Protein AF-A0A4C1SUF2-F1 (afdb_monomer)

Solvent-accessible surface area (backbone atoms only — not comparable to full-atom values): 7603 Å² total; per-residue (Å²): 141,53,71,70,57,54,54,50,54,53,54,50,49,55,51,50,52,50,48,54,52,49,52,53,50,50,52,52,50,52,51,51,53,50,52,54,49,50,52,52,51,52,52,52,52,51,39,55,49,41,46,48,52,49,50,53,52,33,55,75,54,52,32,68,34,96,46,71,71,46,23,54,54,34,51,55,42,53,53,50,46,59,69,70,46,52,59,68,54,39,50,51,48,51,52,46,35,73,78,42,70,42,54,65,51,50,56,52,48,48,53,52,46,52,50,49,54,50,52,55,50,51,51,50,50,53,55,48,51,54,55,50,54,59,51,53,60,66,74,76,110

Nearest PDB structures (foldseek):
  4gmq-assembly1_A  TM=6.457E-01  e=1.976E-01  Thermochaetoides thermophila DSM 1495

Sequence (141 aa):
MDAVQAQRAEQEKTLREAQIAKERAEKAEQKRIEQIRIEKEQLKKALRKERKILRDKAKECKYFGNNDKEVLKNMEGVEKLCEIFTLLELQDLNKRMLEKGGRDIFLAALKTADIKIKSELDELNKVQNKRTDMKTEKQTK

Mean predicted aligned error: 10.42 Å

Secondary structure (DSSP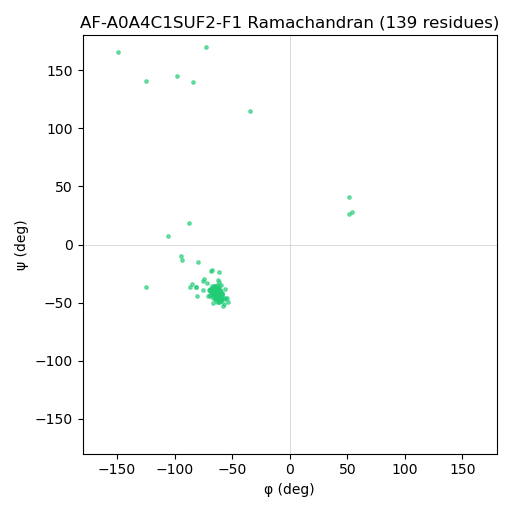, 8-state):
--HHHHHHHHHHHHHHHHHHHHHHHHHHHHHHHHHHHHHHHHHHHHHHHHHHHHHHHHHHTGGG-SSHHHHHHHHHHHHHHHHH--HHHHHHHHHHHHHS-HHHHHHHHHHHHHHHHHHHHHHHHHHHHHHHHHHHHHH--

Foldseek 3Di:
DPPVVVVVVVVVVVVVVVVVVVVVVVVVVVVVVVVVVVVVVVQVVLLVVLLVLLVVLCVVCCLVDPDPVSSVVSNVLSVLLSVQDGSVRSVVLSVCLVVDVNNVSSVVSSVVSVVSVVVVVVVVVVVVVVVVVVVVVVVVD

Radius of gyration: 28.88 Å; Cα contacts (8 Å, |Δi|>4): 56; chains: 1; bounding box: 65×59×81 Å

Organism: Eumeta variegata (NCBI:txid151549)

Structure (mmCIF, N/CA/C/O backbone):
data_AF-A0A4C1SUF2-F1
#
_entry.id   AF-A0A4C1SUF2-F1
#
loop_
_atom_site.group_PDB
_atom_site.id
_atom_site.type_symbol
_atom_site.label_atom_id
_atom_site.label_alt_id
_atom_site.label_comp_id
_atom_site.label_asym_id
_atom_site.label_entity_id
_atom_site.label_seq_id
_atom_site.pdbx_PDB_ins_code
_atom_site.Cartn_x
_atom_site.Cartn_y
_atom_site.Cartn_z
_atom_site.occupancy
_atom_site.B_iso_or_equiv
_atom_site.auth_seq_id
_atom_site.auth_comp_id
_atom_site.auth_asym_id
_atom_site.auth_atom_id
_atom_site.pdbx_PDB_model_num
ATOM 1 N N . MET A 1 1 ? 46.005 -3.508 -56.433 1.00 52.69 1 MET A N 1
ATOM 2 C CA . MET A 1 1 ? 46.134 -3.299 -54.972 1.00 52.69 1 MET A CA 1
ATOM 3 C C . MET A 1 1 ? 44.735 -3.064 -54.378 1.00 52.69 1 MET A C 1
ATOM 5 O O . MET A 1 1 ? 44.544 -2.096 -53.666 1.00 52.69 1 MET A O 1
ATOM 9 N N . ASP A 1 2 ? 43.750 -3.931 -54.660 1.00 59.94 2 ASP A N 1
ATOM 10 C CA . ASP A 1 2 ? 42.323 -3.591 -54.429 1.00 59.94 2 ASP A CA 1
ATOM 11 C C . ASP A 1 2 ? 41.557 -4.579 -53.540 1.00 59.94 2 ASP A C 1
ATOM 13 O O . ASP A 1 2 ? 40.756 -4.174 -52.701 1.00 59.94 2 ASP A O 1
ATOM 17 N N . ALA A 1 3 ? 41.841 -5.881 -53.639 1.00 60.66 3 ALA A N 1
ATOM 18 C CA . ALA A 1 3 ? 41.076 -6.901 -52.913 1.00 60.66 3 ALA A CA 1
ATOM 19 C C . ALA A 1 3 ? 41.180 -6.773 -51.377 1.00 60.66 3 ALA A C 1
ATOM 21 O O . ALA A 1 3 ? 40.206 -6.995 -50.665 1.00 60.66 3 ALA A O 1
ATOM 22 N N . VAL A 1 4 ? 42.341 -6.354 -50.860 1.00 65.56 4 VAL A N 1
ATOM 23 C CA . VAL A 1 4 ? 42.584 -6.202 -49.412 1.00 65.56 4 VAL A CA 1
ATOM 24 C C . VAL A 1 4 ? 41.905 -4.950 -48.841 1.00 65.56 4 VAL A C 1
ATOM 26 O O . VAL A 1 4 ? 41.485 -4.953 -47.686 1.00 65.56 4 VAL A O 1
ATOM 29 N N . GLN A 1 5 ? 41.767 -3.879 -49.631 1.00 66.38 5 GLN A N 1
ATOM 30 C CA . GLN A 1 5 ? 41.068 -2.664 -49.196 1.00 66.38 5 GLN A CA 1
ATOM 31 C C . GLN A 1 5 ? 39.549 -2.864 -49.192 1.00 66.38 5 GLN A C 1
ATOM 33 O O . GLN A 1 5 ? 38.894 -2.454 -48.234 1.00 66.38 5 GLN A O 1
ATOM 38 N N . ALA A 1 6 ? 39.005 -3.568 -50.189 1.00 66.94 6 ALA A N 1
ATOM 39 C CA . ALA A 1 6 ? 37.585 -3.913 -50.238 1.00 66.94 6 ALA A CA 1
ATOM 40 C C . ALA A 1 6 ? 37.161 -4.796 -49.048 1.00 66.94 6 ALA A C 1
ATOM 42 O O . ALA A 1 6 ? 36.167 -4.507 -48.385 1.00 66.94 6 ALA A O 1
ATOM 43 N N . GLN A 1 7 ? 37.965 -5.808 -48.705 1.00 67.31 7 GLN A N 1
ATOM 44 C CA . GLN A 1 7 ? 37.676 -6.712 -47.587 1.00 67.31 7 GLN A CA 1
ATOM 45 C C . GLN A 1 7 ? 37.748 -6.010 -46.219 1.00 67.31 7 GLN A C 1
ATOM 47 O O . GLN A 1 7 ? 36.946 -6.291 -45.329 1.00 67.31 7 GLN A O 1
ATOM 52 N N . ARG A 1 8 ? 38.672 -5.050 -46.051 1.00 68.81 8 ARG A N 1
ATOM 53 C CA . ARG A 1 8 ? 38.752 -4.214 -44.840 1.00 68.81 8 ARG A CA 1
ATOM 54 C C . ARG A 1 8 ? 37.558 -3.266 -44.713 1.00 68.81 8 ARG A C 1
ATOM 56 O O . ARG A 1 8 ? 37.027 -3.123 -43.617 1.00 68.81 8 ARG A O 1
ATOM 63 N N . ALA A 1 9 ? 37.107 -2.666 -45.815 1.00 70.88 9 ALA A N 1
ATOM 64 C CA . ALA A 1 9 ? 35.951 -1.770 -45.818 1.00 70.88 9 ALA A CA 1
ATOM 65 C C . ALA A 1 9 ? 34.637 -2.501 -45.485 1.00 70.88 9 ALA A C 1
ATOM 67 O O . ALA A 1 9 ? 33.774 -1.951 -44.801 1.00 70.88 9 ALA A O 1
ATOM 68 N N . GLU A 1 10 ? 34.488 -3.747 -45.936 1.00 67.19 10 GLU A N 1
ATOM 69 C CA . GLU A 1 10 ? 33.321 -4.574 -45.626 1.00 67.19 10 GLU A CA 1
ATOM 70 C C . GLU A 1 10 ? 33.313 -5.017 -44.155 1.00 67.19 10 GLU A C 1
ATOM 72 O O . GLU A 1 10 ? 32.306 -4.854 -43.468 1.00 67.19 10 GLU A O 1
ATOM 77 N N . GLN A 1 11 ? 34.458 -5.459 -43.622 1.00 69.94 11 GLN A N 1
ATOM 78 C CA . GLN A 1 11 ? 34.598 -5.776 -42.195 1.00 69.94 11 GLN A CA 1
ATOM 79 C C . GLN A 1 11 ? 34.323 -4.559 -41.300 1.00 69.94 11 GLN A C 1
ATOM 81 O O . GLN A 1 11 ? 33.667 -4.683 -40.266 1.00 69.94 11 GLN A O 1
ATOM 86 N N . GLU A 1 12 ? 34.774 -3.371 -41.705 1.00 71.88 12 GLU A N 1
ATOM 87 C CA . GLU A 1 12 ? 34.540 -2.138 -40.957 1.00 71.88 12 GLU A CA 1
ATOM 88 C C . GLU A 1 12 ? 33.059 -1.725 -40.948 1.00 71.88 12 GLU A C 1
ATOM 90 O O . GLU A 1 12 ? 32.552 -1.282 -39.914 1.00 71.88 12 GLU A O 1
ATOM 95 N N . LYS A 1 13 ? 32.330 -1.922 -42.055 1.00 71.75 13 LYS A N 1
ATOM 96 C CA . LYS A 1 13 ? 30.875 -1.703 -42.094 1.00 71.75 13 LYS A CA 1
ATOM 97 C C . LYS A 1 13 ? 30.134 -2.658 -41.167 1.00 71.75 13 LYS A C 1
ATOM 99 O O . LYS A 1 13 ? 29.338 -2.197 -40.353 1.00 71.75 13 LYS A O 1
ATOM 104 N N . THR A 1 14 ? 30.457 -3.948 -41.210 1.00 70.88 14 THR A N 1
ATOM 105 C CA . THR A 1 14 ? 29.823 -4.956 -40.349 1.00 70.88 14 THR A CA 1
ATOM 106 C C . THR A 1 14 ? 30.082 -4.679 -38.866 1.00 70.88 14 THR A C 1
ATOM 108 O O . THR A 1 14 ? 29.178 -4.804 -38.040 1.00 70.88 14 THR A O 1
ATOM 111 N N . LEU A 1 15 ? 31.290 -4.228 -38.508 1.00 74.81 15 LEU A N 1
ATOM 112 C CA . LEU A 1 15 ? 31.621 -3.837 -37.134 1.00 74.81 15 LEU A CA 1
ATOM 113 C C . LEU A 1 15 ? 30.867 -2.578 -36.685 1.00 74.81 15 LEU A C 1
ATOM 115 O O . LEU A 1 15 ? 30.367 -2.542 -35.560 1.00 74.81 15 LEU A O 1
ATOM 119 N N . ARG A 1 16 ? 30.742 -1.563 -37.548 1.00 74.69 16 ARG A N 1
ATOM 120 C CA . ARG A 1 16 ? 29.973 -0.344 -37.243 1.00 74.69 16 ARG A CA 1
ATOM 121 C C . ARG A 1 16 ? 28.477 -0.633 -37.113 1.00 74.69 16 ARG A C 1
ATOM 123 O O . ARG A 1 16 ? 27.843 -0.134 -36.188 1.00 74.69 16 ARG A O 1
ATOM 130 N N . GLU A 1 17 ? 27.911 -1.470 -37.978 1.00 71.06 17 GLU A N 1
ATOM 131 C CA . GLU A 1 17 ? 26.505 -1.883 -37.893 1.00 71.06 17 GLU A CA 1
ATOM 132 C C . GLU A 1 17 ? 26.227 -2.705 -36.629 1.00 71.06 17 GLU A C 1
ATOM 134 O O . GLU A 1 17 ? 25.243 -2.442 -35.933 1.00 71.06 17 GLU A O 1
ATOM 139 N N . ALA A 1 18 ? 27.129 -3.621 -36.260 1.00 74.69 18 ALA A N 1
ATOM 140 C CA . ALA A 1 18 ? 27.040 -4.367 -35.006 1.00 74.69 18 ALA A CA 1
ATOM 141 C C . ALA A 1 18 ? 27.140 -3.452 -33.771 1.00 74.69 18 ALA A C 1
ATOM 143 O O . ALA A 1 18 ? 26.394 -3.637 -32.807 1.00 74.69 18 ALA A O 1
ATOM 144 N N . GLN A 1 19 ? 28.008 -2.433 -33.797 1.00 78.25 19 GLN A N 1
ATOM 145 C CA . GLN A 1 19 ? 28.110 -1.437 -32.723 1.00 78.25 19 GLN A CA 1
ATOM 146 C C . GLN A 1 19 ? 26.837 -0.593 -32.601 1.00 78.25 19 GLN A C 1
ATOM 148 O O . GLN A 1 19 ? 26.325 -0.426 -31.497 1.00 78.25 19 GLN A O 1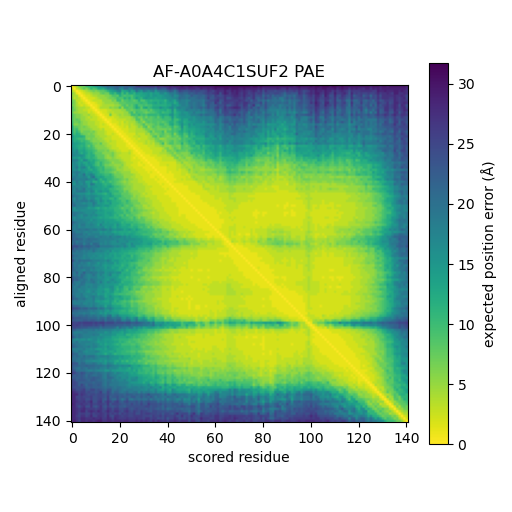
ATOM 153 N N . ILE A 1 20 ? 26.270 -0.132 -33.719 1.00 78.31 20 ILE A N 1
ATOM 154 C CA . ILE A 1 20 ? 25.020 0.643 -33.722 1.00 78.31 20 ILE A CA 1
ATOM 155 C C . ILE A 1 20 ? 23.843 -0.214 -33.234 1.00 78.31 20 ILE A C 1
ATOM 157 O O . ILE A 1 20 ? 22.999 0.270 -32.476 1.00 78.31 20 ILE A O 1
ATOM 161 N N . ALA A 1 21 ? 23.775 -1.487 -33.631 1.00 75.12 21 ALA A N 1
ATOM 162 C CA . ALA A 1 21 ? 22.752 -2.414 -33.151 1.00 75.12 21 ALA A CA 1
ATOM 163 C C . ALA A 1 21 ? 22.876 -2.660 -31.638 1.00 75.12 21 ALA A C 1
ATOM 165 O O . ALA A 1 21 ? 21.871 -2.605 -30.923 1.00 75.12 21 ALA A O 1
ATOM 166 N N . LYS A 1 22 ? 24.104 -2.846 -31.136 1.00 75.94 22 LYS A N 1
ATOM 167 C CA . LYS A 1 22 ? 24.385 -3.006 -29.705 1.00 75.94 22 LYS A CA 1
ATOM 168 C C . LYS A 1 22 ? 24.025 -1.749 -28.908 1.00 75.94 22 LYS A C 1
ATOM 170 O O . LYS A 1 22 ? 23.326 -1.851 -27.906 1.00 75.94 22 LYS A O 1
ATOM 175 N N . GLU A 1 23 ? 24.398 -0.565 -29.389 1.00 76.56 23 GLU A N 1
ATOM 176 C CA . GLU A 1 23 ? 24.089 0.710 -28.730 1.00 76.56 23 GLU A CA 1
ATOM 177 C C . GLU A 1 23 ? 22.574 0.984 -28.686 1.00 76.56 23 GLU A C 1
ATOM 179 O O . GLU A 1 23 ? 22.047 1.487 -27.691 1.00 76.56 23 GLU A O 1
ATOM 184 N N . ARG A 1 24 ? 21.834 0.616 -29.742 1.00 77.50 24 ARG A N 1
ATOM 185 C CA . ARG A 1 24 ? 20.363 0.705 -29.751 1.00 77.50 24 ARG A CA 1
ATOM 186 C C . ARG A 1 24 ? 19.725 -0.255 -28.747 1.00 77.50 24 ARG A C 1
ATOM 188 O O . ARG A 1 24 ? 18.783 0.147 -28.063 1.00 77.50 24 ARG A O 1
ATOM 195 N N . ALA A 1 25 ? 20.235 -1.482 -28.639 1.00 77.00 25 ALA A N 1
ATOM 196 C CA . ALA A 1 25 ? 19.752 -2.460 -27.667 1.00 77.00 25 ALA A CA 1
ATOM 197 C C . ALA A 1 25 ? 20.033 -2.011 -26.221 1.00 77.00 25 ALA A C 1
ATOM 199 O O . ALA A 1 25 ? 19.131 -2.032 -25.385 1.00 77.00 25 ALA A O 1
ATOM 200 N N . GLU A 1 26 ? 21.238 -1.509 -25.940 1.00 78.06 26 GLU A N 1
ATOM 201 C CA . GLU A 1 26 ? 21.619 -1.000 -24.617 1.00 78.06 26 GLU A CA 1
ATOM 202 C C . GLU A 1 26 ? 20.789 0.225 -24.208 1.00 78.06 26 GLU A C 1
ATOM 204 O O . GLU A 1 26 ? 20.293 0.285 -23.083 1.00 78.06 26 GLU A O 1
ATOM 209 N N . LYS A 1 27 ? 20.546 1.174 -25.123 1.00 81.94 27 LYS A N 1
ATOM 210 C CA . LYS A 1 27 ? 19.679 2.334 -24.844 1.00 81.94 27 LYS A CA 1
ATOM 211 C C . LYS A 1 27 ? 18.227 1.934 -24.582 1.00 81.94 27 LYS A C 1
ATOM 213 O O . LYS A 1 27 ? 17.5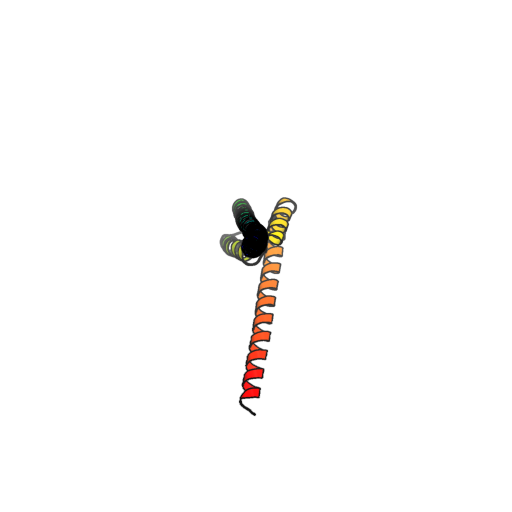60 2.571 -23.766 1.00 81.94 27 LYS A O 1
ATOM 218 N N . ALA A 1 28 ? 17.716 0.916 -25.274 1.00 80.19 28 ALA A N 1
ATOM 219 C CA . ALA A 1 28 ? 16.365 0.414 -25.038 1.00 80.19 28 ALA A CA 1
ATOM 220 C C . ALA A 1 28 ? 16.244 -0.241 -23.654 1.00 80.19 28 ALA A C 1
ATOM 222 O O . ALA A 1 28 ? 15.276 0.021 -22.938 1.00 80.19 28 ALA A O 1
ATOM 223 N N . GLU A 1 29 ? 17.245 -1.023 -23.249 1.00 77.75 29 GLU A N 1
ATOM 224 C CA . GLU A 1 29 ? 17.263 -1.674 -21.939 1.00 77.75 29 GLU A CA 1
ATOM 225 C C . GLU A 1 29 ? 17.436 -0.664 -20.797 1.00 77.75 29 GLU A C 1
ATOM 227 O O . GLU A 1 29 ? 16.684 -0.692 -19.824 1.00 77.75 29 GLU A O 1
ATOM 232 N N . GLN A 1 30 ? 18.333 0.314 -20.948 1.00 83.31 30 GLN A N 1
ATOM 233 C CA . GLN A 1 30 ? 18.497 1.393 -19.967 1.00 83.31 30 GLN A CA 1
ATOM 234 C C . GLN A 1 30 ? 17.201 2.183 -19.757 1.00 83.31 30 GLN A C 1
ATOM 236 O O . GLN A 1 30 ? 16.827 2.460 -18.618 1.00 83.31 30 GLN A O 1
ATOM 241 N N . LYS A 1 31 ? 16.471 2.497 -20.837 1.00 86.31 31 LYS A N 1
ATOM 242 C CA . LYS A 1 31 ? 15.162 3.160 -20.732 1.00 86.31 31 LYS A CA 1
ATOM 243 C C . LYS A 1 31 ? 14.137 2.305 -19.990 1.00 86.31 31 LYS A C 1
ATOM 245 O O . LYS A 1 31 ? 13.377 2.847 -19.195 1.00 86.31 31 LYS A O 1
ATOM 250 N N . ARG A 1 32 ? 14.116 0.988 -20.216 1.00 85.31 32 ARG A N 1
ATOM 251 C CA . ARG A 1 32 ? 13.217 0.072 -19.494 1.00 85.31 32 ARG A CA 1
ATOM 252 C C . ARG A 1 32 ? 13.536 0.028 -18.004 1.00 85.31 32 ARG A C 1
ATOM 254 O O . ARG A 1 32 ? 12.626 0.156 -17.190 1.00 85.31 32 ARG A O 1
ATOM 261 N N . ILE A 1 33 ? 14.811 -0.102 -17.646 1.00 86.25 33 ILE A N 1
ATOM 262 C CA . ILE A 1 33 ? 15.251 -0.138 -16.246 1.00 86.25 33 ILE A CA 1
ATOM 263 C C . ILE A 1 33 ? 14.901 1.173 -15.535 1.00 86.25 33 ILE A C 1
ATOM 265 O O . ILE A 1 33 ? 14.359 1.142 -14.429 1.00 86.25 33 ILE A O 1
ATOM 269 N N . GLU A 1 34 ? 15.164 2.316 -16.170 1.00 88.19 34 GLU A N 1
ATOM 270 C CA . GLU A 1 34 ? 14.855 3.621 -15.583 1.00 88.19 34 GLU A CA 1
ATOM 271 C C . GLU A 1 34 ? 13.345 3.825 -15.422 1.00 88.19 34 GLU A C 1
ATOM 273 O O . GLU A 1 34 ? 12.893 4.255 -14.363 1.00 88.19 34 GLU A O 1
ATOM 278 N N . GLN A 1 35 ? 12.542 3.421 -16.409 1.00 87.44 35 GLN A N 1
ATOM 279 C CA . GLN A 1 35 ? 11.085 3.491 -16.313 1.00 87.44 35 GLN A CA 1
ATOM 280 C C . GLN A 1 35 ? 10.551 2.648 -15.142 1.00 87.44 35 GLN A C 1
ATOM 282 O O . GLN A 1 35 ? 9.776 3.139 -14.322 1.00 87.44 35 GLN A O 1
ATOM 287 N N . ILE A 1 36 ? 11.047 1.415 -14.987 1.00 88.88 36 ILE A N 1
ATOM 288 C CA . ILE A 1 36 ? 10.697 0.540 -13.856 1.00 88.88 36 ILE A CA 1
ATOM 289 C C . ILE A 1 36 ? 11.111 1.175 -12.521 1.00 88.88 36 ILE A C 1
ATOM 291 O O . ILE A 1 36 ? 10.396 1.065 -11.520 1.00 88.88 36 ILE A O 1
ATOM 295 N N . ARG A 1 37 ? 12.274 1.833 -12.470 1.00 90.50 37 ARG A N 1
ATOM 296 C CA . ARG A 1 37 ? 12.749 2.517 -11.263 1.00 90.50 37 ARG A CA 1
ATOM 297 C C . ARG A 1 37 ? 11.833 3.680 -10.889 1.00 90.50 37 ARG A C 1
ATOM 299 O O . ARG A 1 37 ? 11.448 3.784 -9.724 1.00 90.50 37 ARG A O 1
ATOM 306 N N . ILE A 1 38 ? 11.463 4.510 -11.861 1.00 91.50 38 ILE A N 1
ATOM 307 C CA . ILE A 1 38 ? 10.553 5.643 -11.667 1.00 91.50 38 ILE A CA 1
ATOM 308 C C . ILE A 1 38 ? 9.196 5.150 -11.158 1.00 91.50 38 ILE A C 1
ATOM 310 O O . ILE A 1 38 ? 8.703 5.665 -10.156 1.00 91.50 38 ILE A O 1
ATOM 314 N N . GLU A 1 39 ? 8.625 4.117 -11.777 1.00 88.62 39 GLU A N 1
ATOM 315 C CA . GLU A 1 39 ? 7.336 3.546 -11.368 1.00 88.62 39 GLU A CA 1
ATOM 316 C C . GLU A 1 39 ? 7.375 2.998 -9.937 1.00 88.62 39 GLU A C 1
ATOM 318 O O . GLU A 1 39 ? 6.477 3.267 -9.134 1.00 88.62 39 GLU A O 1
ATOM 323 N N . LYS A 1 40 ? 8.454 2.299 -9.562 1.00 90.00 40 LYS A N 1
ATOM 324 C CA . LYS A 1 40 ? 8.644 1.812 -8.186 1.00 90.00 40 LYS A CA 1
ATOM 325 C C . LYS A 1 40 ? 8.743 2.952 -7.176 1.00 90.00 40 LYS A C 1
ATOM 327 O O . LYS A 1 40 ? 8.159 2.859 -6.095 1.00 90.00 40 LYS A O 1
ATOM 332 N N . GLU A 1 41 ? 9.466 4.021 -7.494 1.00 92.25 41 GLU A N 1
ATOM 333 C CA . GLU A 1 41 ? 9.590 5.177 -6.600 1.00 92.25 41 GLU A CA 1
ATOM 334 C C . GLU A 1 41 ? 8.275 5.957 -6.484 1.00 92.25 41 GLU A C 1
ATOM 336 O O . GLU A 1 41 ? 7.887 6.353 -5.380 1.00 92.25 41 GLU A O 1
ATOM 341 N N . GLN A 1 42 ? 7.532 6.107 -7.582 1.00 91.94 42 GLN A N 1
ATOM 342 C CA . GLN A 1 42 ? 6.192 6.692 -7.564 1.00 91.94 42 GLN A CA 1
ATOM 343 C C . GLN A 1 42 ? 5.235 5.869 -6.698 1.00 91.94 42 GLN A C 1
ATOM 345 O O . GLN A 1 42 ? 4.541 6.438 -5.853 1.00 91.94 42 GLN A O 1
ATOM 350 N N . LEU A 1 43 ? 5.255 4.540 -6.826 1.00 90.06 43 LEU A N 1
ATOM 351 C CA . LEU A 1 43 ? 4.424 3.646 -6.023 1.00 90.06 43 LEU A CA 1
ATOM 352 C C . LEU A 1 43 ? 4.777 3.721 -4.531 1.00 90.06 43 LEU A C 1
ATOM 354 O O . LEU A 1 43 ? 3.884 3.850 -3.693 1.00 90.06 43 LEU A O 1
ATOM 358 N N . LYS A 1 44 ? 6.068 3.735 -4.174 1.00 92.19 44 LYS A N 1
ATOM 359 C CA . LYS A 1 44 ? 6.507 3.936 -2.780 1.00 92.19 44 LYS A CA 1
ATOM 360 C C . LYS A 1 44 ? 6.057 5.286 -2.230 1.00 92.19 44 LYS A C 1
ATOM 362 O O . LYS A 1 44 ? 5.608 5.365 -1.086 1.00 92.19 44 LYS A O 1
ATOM 367 N N . LYS A 1 45 ? 6.189 6.354 -3.020 1.00 94.31 45 LYS A N 1
ATOM 368 C CA . LYS A 1 45 ? 5.781 7.705 -2.618 1.00 94.31 45 LYS A CA 1
ATOM 369 C C . LYS A 1 45 ? 4.271 7.782 -2.406 1.00 94.31 45 LYS A C 1
ATOM 371 O O . LYS A 1 45 ? 3.838 8.337 -1.397 1.00 94.31 45 LYS A O 1
ATOM 376 N N . ALA A 1 46 ? 3.491 7.189 -3.306 1.00 92.81 46 ALA A N 1
ATOM 377 C CA . ALA A 1 46 ? 2.045 7.090 -3.176 1.00 92.81 46 ALA A CA 1
ATOM 378 C C . ALA A 1 46 ? 1.665 6.307 -1.912 1.00 92.81 46 ALA A C 1
ATOM 380 O O . ALA A 1 46 ? 0.908 6.812 -1.092 1.00 92.81 46 ALA A O 1
ATOM 381 N N . LEU A 1 47 ? 2.288 5.151 -1.665 1.00 93.56 47 LEU A N 1
ATOM 382 C CA . LEU A 1 47 ? 2.000 4.339 -0.480 1.00 93.56 47 LEU A CA 1
ATOM 383 C C . LEU A 1 47 ? 2.313 5.086 0.825 1.00 93.56 47 LEU A C 1
ATOM 385 O O . LEU A 1 47 ? 1.515 5.079 1.759 1.00 93.56 47 LEU A O 1
ATOM 389 N N . ARG A 1 48 ? 3.452 5.790 0.887 1.00 94.50 48 ARG A N 1
ATOM 390 C CA . ARG A 1 48 ? 3.799 6.639 2.040 1.00 94.50 48 ARG A CA 1
ATOM 391 C C . ARG A 1 48 ? 2.769 7.745 2.262 1.00 94.50 48 ARG A C 1
ATOM 393 O O . ARG A 1 48 ? 2.426 8.020 3.410 1.00 94.50 48 ARG A O 1
ATOM 400 N N . LYS A 1 49 ? 2.284 8.365 1.182 1.00 96.12 49 LYS A N 1
ATOM 401 C CA . LYS A 1 49 ? 1.256 9.408 1.240 1.00 96.12 49 LYS A CA 1
ATOM 402 C C . LYS A 1 49 ? -0.057 8.852 1.790 1.00 96.12 49 LYS A C 1
ATOM 404 O O . LYS A 1 49 ? -0.583 9.426 2.735 1.00 96.12 49 LYS A O 1
ATOM 409 N N . GLU A 1 50 ? -0.540 7.727 1.272 1.00 95.56 50 GLU A N 1
ATOM 410 C CA . GLU A 1 50 ? -1.810 7.135 1.714 1.00 95.56 50 GLU A CA 1
ATOM 411 C C . GLU A 1 50 ? -1.764 6.646 3.165 1.00 95.56 50 GLU A C 1
ATOM 413 O O . GLU A 1 50 ? -2.700 6.892 3.924 1.00 95.56 50 GLU A O 1
ATOM 418 N N . ARG A 1 51 ? -0.646 6.046 3.598 1.00 96.12 51 ARG A N 1
ATOM 419 C CA . ARG A 1 51 ? -0.433 5.685 5.012 1.00 96.12 51 ARG A CA 1
ATOM 420 C C . ARG A 1 51 ? -0.447 6.909 5.924 1.00 96.12 51 ARG A C 1
ATOM 422 O O . ARG A 1 51 ? -0.980 6.859 7.028 1.00 96.12 51 ARG A O 1
ATOM 429 N N . LYS A 1 52 ? 0.151 8.019 5.474 1.00 96.19 52 LYS A N 1
ATOM 430 C CA . LYS A 1 52 ? 0.111 9.283 6.215 1.00 96.19 52 LYS A CA 1
ATOM 431 C C . LYS A 1 52 ? -1.322 9.809 6.320 1.00 96.19 52 LYS A C 1
ATOM 433 O O . LYS A 1 52 ? -1.738 10.142 7.419 1.00 96.19 52 LYS A O 1
ATOM 438 N N . ILE A 1 53 ? -2.073 9.822 5.216 1.00 95.12 53 ILE A N 1
ATOM 439 C CA . ILE A 1 53 ? -3.478 10.260 5.198 1.00 95.12 53 ILE A CA 1
ATOM 440 C C . ILE A 1 53 ? -4.312 9.445 6.192 1.00 95.12 53 ILE A C 1
ATOM 442 O O . ILE A 1 53 ? -5.036 10.034 6.992 1.00 95.12 53 ILE A O 1
ATOM 446 N N . LEU A 1 54 ? -4.165 8.116 6.196 1.00 95.00 54 LEU A N 1
ATOM 447 C CA . LEU A 1 54 ? -4.887 7.248 7.126 1.00 95.00 54 LEU A CA 1
ATOM 448 C C . LEU A 1 54 ? -4.556 7.582 8.589 1.00 95.00 54 LEU A C 1
ATOM 450 O O . LEU A 1 54 ? -5.462 7.731 9.409 1.00 95.00 54 LEU A O 1
ATOM 454 N N . ARG A 1 55 ? -3.265 7.736 8.914 1.00 95.44 55 ARG A N 1
ATOM 455 C CA . ARG A 1 55 ? -2.808 8.107 10.262 1.00 95.44 55 ARG A CA 1
ATOM 456 C C . ARG A 1 55 ? -3.319 9.470 10.705 1.00 95.44 55 ARG A C 1
ATOM 458 O O . ARG A 1 55 ? -3.844 9.585 11.810 1.00 95.44 55 ARG A O 1
ATOM 465 N N . ASP A 1 56 ? -3.163 10.482 9.857 1.00 95.12 56 ASP A N 1
ATOM 466 C CA . ASP A 1 56 ? -3.592 11.848 10.148 1.00 95.12 56 ASP A CA 1
ATOM 467 C C . ASP A 1 56 ? -5.107 11.862 10.398 1.00 95.12 56 ASP A C 1
ATOM 469 O O . ASP A 1 56 ? -5.559 12.351 11.435 1.00 95.12 56 ASP A O 1
ATOM 473 N N . LYS A 1 57 ? -5.885 11.196 9.534 1.00 92.06 57 LYS A N 1
ATOM 474 C CA . LYS A 1 57 ? -7.340 11.107 9.678 1.00 92.06 57 LYS A CA 1
ATOM 475 C C . LYS A 1 57 ? -7.767 10.366 10.942 1.00 92.06 57 LYS A C 1
ATOM 477 O O . LYS A 1 57 ? -8.666 10.819 11.650 1.00 92.06 57 LYS A O 1
ATOM 482 N N . ALA A 1 58 ? -7.136 9.232 11.243 1.00 92.62 58 ALA A N 1
ATOM 483 C CA . ALA A 1 58 ? -7.426 8.490 12.462 1.00 92.62 58 ALA A CA 1
ATOM 484 C C . ALA A 1 58 ? -7.124 9.343 13.701 1.00 92.62 58 ALA A C 1
ATOM 486 O O . ALA A 1 58 ? -7.963 9.429 14.594 1.00 92.62 58 ALA A O 1
ATOM 487 N N . LYS A 1 59 ? -5.988 10.049 13.727 1.00 93.62 59 LYS A N 1
ATOM 488 C CA . LYS A 1 59 ? -5.613 10.948 14.825 1.00 93.62 59 LYS A CA 1
ATOM 489 C C . LYS A 1 59 ? -6.609 12.098 15.004 1.00 93.62 59 LYS A C 1
ATOM 491 O O . LYS A 1 59 ? -7.026 12.354 16.133 1.00 93.62 59 LYS A O 1
ATOM 496 N N . GLU A 1 60 ? -7.026 12.754 13.920 1.00 92.50 60 GLU A N 1
ATOM 497 C CA . GLU A 1 60 ? -8.056 13.809 13.939 1.00 92.50 60 GLU A CA 1
ATOM 498 C C . GLU A 1 60 ? -9.375 13.317 14.547 1.00 92.50 60 GLU A C 1
ATOM 500 O O . GLU A 1 60 ? -10.027 14.029 15.310 1.00 92.50 60 GLU A O 1
ATOM 505 N N . CYS A 1 61 ? -9.747 12.069 14.264 1.00 91.00 61 CYS A N 1
ATOM 506 C CA . CYS A 1 61 ? -10.947 11.436 14.799 1.00 91.00 61 CYS A CA 1
ATOM 507 C C . CYS A 1 61 ? -10.732 10.752 16.162 1.00 91.00 61 CYS A C 1
ATOM 509 O O . CYS A 1 61 ? -11.538 9.901 16.541 1.00 91.00 61 CYS A O 1
ATOM 511 N N . LYS A 1 62 ? -9.658 11.086 16.897 1.00 91.81 62 LYS A N 1
ATOM 512 C CA . LYS A 1 62 ? -9.286 10.464 18.186 1.00 91.81 62 LYS A CA 1
ATOM 513 C C . LYS A 1 62 ? -9.242 8.932 18.108 1.00 91.81 62 LYS A C 1
ATOM 515 O O . LYS A 1 62 ? -9.741 8.230 18.982 1.00 91.81 62 LYS A O 1
ATOM 520 N N . TYR A 1 63 ? -8.708 8.422 17.004 1.00 92.19 63 TYR A N 1
ATOM 521 C CA . TYR A 1 63 ? -8.649 7.008 16.635 1.00 92.19 63 TYR A CA 1
ATOM 522 C C . TYR A 1 63 ? -9.999 6.293 16.717 1.00 92.19 63 TYR A C 1
ATOM 524 O O . TYR A 1 63 ? -10.045 5.088 16.924 1.00 92.19 63 TYR A O 1
ATOM 532 N N . PHE A 1 64 ? -11.112 7.014 16.568 1.00 89.94 64 PHE A N 1
ATOM 533 C CA . PHE A 1 64 ? -12.464 6.464 16.658 1.00 89.94 64 PHE A CA 1
ATOM 534 C C . PHE A 1 64 ? -12.735 5.690 17.961 1.00 89.94 64 PHE A C 1
ATOM 536 O O . PHE A 1 64 ? -13.542 4.764 17.960 1.00 89.94 64 PHE A O 1
ATOM 543 N N . GLY A 1 65 ? -12.048 6.029 19.055 1.00 90.12 65 GLY A N 1
ATOM 544 C CA . GLY A 1 65 ? -12.237 5.400 20.360 1.00 90.12 65 GLY A CA 1
ATOM 545 C C . GLY A 1 65 ? -13.150 6.217 21.271 1.00 90.12 65 GLY A C 1
ATOM 546 O O . GLY A 1 65 ? -13.125 7.445 21.248 1.00 90.12 65 GLY A O 1
ATOM 547 N N . ASN A 1 66 ? -13.945 5.532 22.094 1.00 89.69 66 ASN A N 1
ATOM 548 C CA . ASN A 1 66 ? -14.765 6.154 23.142 1.00 89.69 66 ASN A CA 1
ATOM 549 C C . ASN A 1 66 ? -14.058 6.189 24.509 1.00 89.69 66 ASN A C 1
ATOM 551 O O . ASN A 1 66 ? -14.523 6.861 25.424 1.00 89.69 66 ASN A O 1
ATOM 555 N N . ASN A 1 67 ? -12.960 5.444 24.664 1.00 92.38 67 ASN A N 1
ATOM 556 C CA . ASN A 1 67 ? -12.115 5.405 25.858 1.00 92.38 67 ASN A CA 1
ATOM 557 C C . ASN A 1 67 ? -10.658 5.107 25.473 1.00 92.38 67 ASN A C 1
ATOM 559 O O . ASN A 1 67 ? -10.392 4.641 24.364 1.00 92.38 67 ASN A O 1
ATOM 563 N N . ASP A 1 68 ? -9.724 5.320 26.400 1.00 92.12 68 ASP A N 1
ATOM 564 C CA . ASP A 1 68 ? -8.284 5.187 26.131 1.00 92.12 68 ASP A CA 1
ATOM 565 C C . ASP A 1 68 ? -7.880 3.783 25.663 1.00 92.12 68 ASP A C 1
ATOM 567 O O . ASP A 1 68 ? -7.023 3.629 24.796 1.00 92.12 68 ASP A O 1
ATOM 571 N N . LYS A 1 69 ? -8.544 2.741 26.174 1.00 94.25 69 LYS A N 1
ATOM 572 C CA . LYS A 1 69 ? -8.289 1.355 25.761 1.00 94.25 69 LYS A CA 1
ATOM 573 C C . LYS A 1 69 ? -8.669 1.123 24.297 1.00 94.25 69 LYS A C 1
ATOM 575 O O . LYS A 1 69 ? -7.946 0.448 23.568 1.00 94.25 69 LYS A O 1
ATOM 580 N N . GLU A 1 70 ? -9.804 1.663 23.866 1.00 92.81 70 GLU A N 1
ATOM 581 C CA . GLU A 1 70 ? -10.252 1.581 22.478 1.00 92.81 70 GLU A CA 1
ATOM 582 C C . GLU A 1 70 ? -9.373 2.433 21.559 1.00 92.81 70 GLU A C 1
ATOM 584 O O . GLU A 1 70 ? -9.012 1.978 20.478 1.00 92.81 70 GLU A O 1
ATOM 589 N N . VAL A 1 71 ? -8.963 3.621 22.012 1.00 93.56 71 VAL A N 1
ATOM 590 C CA . VAL A 1 71 ? -8.015 4.478 21.288 1.00 93.56 71 VAL A CA 1
ATOM 591 C C . VAL A 1 71 ? -6.711 3.729 21.020 1.00 93.56 71 VAL A C 1
ATOM 593 O O . VAL A 1 71 ? -6.296 3.649 19.867 1.00 93.56 71 VAL A O 1
ATOM 596 N N . LEU A 1 72 ? -6.104 3.121 22.044 1.00 94.38 72 LEU A N 1
ATOM 597 C CA . LEU A 1 72 ? -4.865 2.347 21.901 1.00 94.38 72 LEU A CA 1
ATOM 598 C C . LEU A 1 72 ? -5.029 1.173 20.929 1.00 94.38 72 LEU A C 1
ATOM 600 O O . LEU A 1 72 ? -4.224 1.004 20.016 1.00 94.38 72 LEU A O 1
ATOM 604 N N . LYS A 1 73 ? -6.120 0.411 21.055 1.00 94.50 73 LYS A N 1
ATOM 605 C CA . LYS A 1 73 ? -6.415 -0.696 20.137 1.00 94.50 73 LYS A CA 1
ATOM 606 C C . LYS A 1 73 ? -6.583 -0.218 18.692 1.00 94.50 73 LYS A C 1
ATOM 608 O O . LYS A 1 73 ? -6.141 -0.878 17.754 1.00 94.50 73 LYS A O 1
ATOM 613 N N . ASN A 1 74 ? -7.226 0.928 18.496 1.00 93.75 74 ASN A N 1
ATOM 614 C CA . ASN A 1 74 ? -7.429 1.484 17.167 1.00 93.75 74 ASN A CA 1
ATOM 615 C C . ASN A 1 74 ? -6.138 2.095 16.602 1.00 93.75 74 ASN A C 1
ATOM 617 O O . ASN A 1 74 ? -5.938 2.024 15.393 1.00 93.75 74 ASN A O 1
ATOM 621 N N . MET A 1 75 ? -5.225 2.611 17.434 1.00 94.56 75 MET A N 1
ATOM 622 C CA . MET A 1 75 ? -3.874 3.000 17.003 1.00 94.56 75 MET A CA 1
ATOM 623 C C . MET A 1 75 ? -3.110 1.809 16.416 1.00 94.56 75 MET A C 1
ATOM 625 O O . MET A 1 75 ? -2.592 1.903 15.305 1.00 94.56 75 MET A O 1
ATOM 629 N N . GLU A 1 76 ? -3.104 0.670 17.111 1.00 94.50 76 GLU A N 1
ATOM 630 C CA . GLU A 1 76 ? -2.522 -0.578 16.592 1.00 94.50 76 GLU A CA 1
ATOM 631 C C . GLU A 1 76 ? -3.222 -1.028 15.302 1.00 94.50 76 GLU A C 1
ATOM 633 O O . GLU A 1 76 ? -2.583 -1.466 14.345 1.00 94.50 76 GLU A O 1
ATOM 638 N N . GLY A 1 77 ? -4.547 -0.871 15.247 1.00 95.00 77 GLY A N 1
ATOM 639 C CA . GLY A 1 77 ? -5.339 -1.151 14.058 1.00 95.00 77 GLY A CA 1
ATOM 640 C C . GLY A 1 77 ? -4.926 -0.322 12.837 1.00 95.00 77 GLY A C 1
ATOM 641 O O . GLY A 1 77 ? -4.833 -0.862 11.736 1.00 95.00 77 GLY A O 1
ATOM 642 N N . VAL A 1 78 ? -4.643 0.971 13.009 1.00 95.81 78 VAL A N 1
ATOM 643 C CA . VAL A 1 78 ? -4.173 1.843 11.918 1.00 95.81 78 VAL A CA 1
ATOM 644 C C . VAL A 1 78 ? -2.853 1.337 11.337 1.00 95.81 78 VAL A C 1
ATOM 646 O O . VAL A 1 78 ? -2.709 1.285 10.114 1.00 95.81 78 VAL A O 1
ATOM 649 N N . GLU A 1 79 ? -1.907 0.930 12.185 1.00 94.88 79 GLU A N 1
ATOM 650 C CA . GLU A 1 79 ? -0.624 0.397 11.714 1.00 94.88 79 GLU A CA 1
ATOM 651 C C . GLU A 1 79 ? -0.795 -0.968 11.040 1.00 94.88 79 GLU A C 1
ATOM 653 O O . GLU A 1 79 ? -0.275 -1.170 9.942 1.00 94.88 79 GLU A O 1
ATOM 658 N N . LYS A 1 80 ? -1.647 -1.844 11.588 1.00 95.31 80 LYS A N 1
ATOM 659 C CA . LYS A 1 80 ? -2.023 -3.104 10.930 1.00 9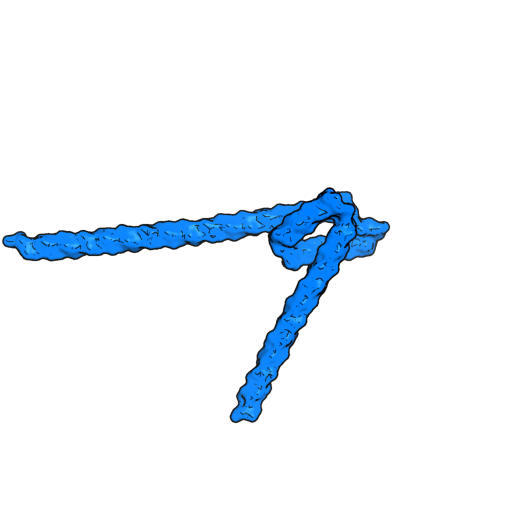5.31 80 LYS A CA 1
ATOM 660 C C . LYS A 1 80 ? -2.569 -2.863 9.518 1.00 95.31 80 LYS A C 1
ATOM 662 O O . LYS A 1 80 ? -2.165 -3.537 8.575 1.00 95.31 80 LYS A O 1
ATOM 667 N N . LEU A 1 81 ? -3.466 -1.893 9.338 1.00 95.31 81 LEU A N 1
ATOM 668 C CA . LEU A 1 81 ? -3.987 -1.552 8.009 1.00 95.31 81 LEU A CA 1
ATOM 669 C C . LEU A 1 81 ? -2.884 -1.042 7.081 1.00 95.31 81 LEU A C 1
ATOM 671 O O . LEU A 1 81 ? -2.842 -1.430 5.917 1.00 95.31 81 LEU A O 1
ATOM 675 N N . CYS A 1 82 ? -1.967 -0.217 7.588 1.00 95.06 82 CYS A N 1
ATOM 676 C CA . CYS A 1 82 ? -0.833 0.269 6.807 1.00 95.06 82 CYS A CA 1
ATOM 677 C C . CYS A 1 82 ? 0.086 -0.862 6.320 1.00 95.06 82 CYS A C 1
ATOM 679 O O . CYS A 1 82 ? 0.692 -0.721 5.254 1.00 95.06 82 CYS A O 1
ATOM 681 N N . GLU A 1 83 ? 0.213 -1.945 7.084 1.00 93.00 83 GLU A N 1
ATOM 682 C CA . GLU A 1 83 ? 1.044 -3.104 6.751 1.00 93.00 83 GLU A CA 1
ATOM 683 C C . GLU A 1 83 ? 0.367 -4.057 5.765 1.00 93.00 83 GLU A C 1
ATOM 685 O O . GLU A 1 83 ? 1.008 -4.480 4.804 1.00 93.00 83 GLU A O 1
ATOM 690 N N . ILE A 1 84 ? -0.918 -4.354 5.972 1.00 94.12 84 ILE A N 1
ATOM 691 C CA . ILE A 1 84 ? -1.646 -5.375 5.204 1.00 94.12 84 ILE A CA 1
ATOM 692 C C . ILE A 1 84 ? -2.210 -4.835 3.886 1.00 94.12 84 ILE A C 1
ATOM 694 O O . ILE A 1 84 ? -2.321 -5.575 2.907 1.00 94.12 84 ILE A O 1
ATOM 698 N N . PHE A 1 85 ? -2.624 -3.566 3.837 1.00 93.62 85 PHE A N 1
ATOM 699 C CA . PHE A 1 85 ? -3.330 -3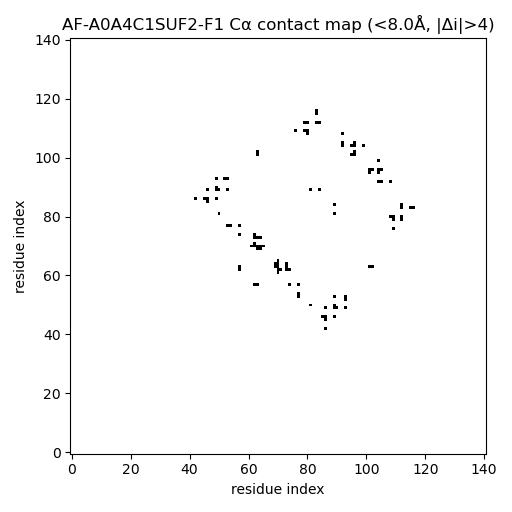.044 2.667 1.00 93.62 85 PHE A CA 1
ATOM 700 C C . PHE A 1 85 ? -2.359 -2.602 1.573 1.00 93.62 85 PHE A C 1
ATOM 702 O O . PHE A 1 85 ? -1.332 -1.959 1.811 1.00 93.62 85 PHE A O 1
ATOM 709 N N . THR A 1 86 ? -2.734 -2.910 0.334 1.00 94.25 86 THR A N 1
ATOM 710 C CA . THR A 1 86 ? -2.051 -2.414 -0.862 1.00 94.25 86 THR A CA 1
ATOM 711 C C . THR A 1 86 ? -2.345 -0.928 -1.090 1.00 94.25 86 THR A C 1
ATOM 713 O O . THR A 1 86 ? -3.230 -0.340 -0.467 1.00 94.25 86 THR A O 1
ATOM 716 N N . LEU A 1 87 ? -1.623 -0.301 -2.027 1.00 93.06 87 LEU A N 1
ATOM 717 C CA . LEU A 1 87 ? -1.841 1.106 -2.379 1.00 93.06 87 LEU A CA 1
ATOM 718 C C . LEU A 1 87 ? -3.304 1.395 -2.745 1.00 93.06 87 LEU A C 1
ATOM 720 O O . LEU A 1 87 ? -3.886 2.332 -2.209 1.00 93.06 87 LEU A O 1
ATOM 724 N N . LEU A 1 88 ? -3.890 0.584 -3.628 1.00 93.75 88 LEU A N 1
ATOM 725 C CA . LEU A 1 88 ? -5.264 0.780 -4.099 1.00 93.75 88 LEU A CA 1
ATOM 726 C C . LEU A 1 88 ? -6.279 0.636 -2.961 1.00 93.75 88 LEU A C 1
ATOM 728 O O . LEU A 1 88 ? -7.234 1.401 -2.878 1.00 93.75 88 LEU A O 1
ATOM 732 N N . GLU A 1 89 ? -6.045 -0.311 -2.056 1.00 94.94 89 GLU A N 1
ATOM 733 C CA . GLU A 1 89 ? -6.918 -0.538 -0.904 1.00 94.94 89 GLU A CA 1
ATOM 734 C C . GLU A 1 89 ? -6.835 0.599 0.110 1.00 94.94 89 GLU A C 1
ATOM 736 O O . GLU A 1 89 ? -7.861 1.008 0.647 1.00 94.94 89 GLU A O 1
ATOM 741 N N . LEU A 1 90 ? -5.642 1.155 0.344 1.00 95.44 90 LEU A N 1
ATOM 742 C CA . LEU A 1 90 ? -5.486 2.344 1.181 1.00 95.44 90 LEU A CA 1
ATOM 743 C C . LEU A 1 90 ? -6.142 3.576 0.545 1.00 95.44 90 LEU A C 1
ATOM 745 O O . LEU A 1 90 ? -6.780 4.345 1.258 1.00 95.44 90 LEU A O 1
ATOM 749 N N . GLN A 1 91 ? -6.036 3.750 -0.776 1.00 94.94 91 GLN A N 1
ATOM 750 C CA . GLN A 1 91 ? -6.710 4.842 -1.490 1.00 94.94 91 GLN A CA 1
ATOM 751 C C . GLN A 1 91 ? -8.234 4.743 -1.370 1.00 94.94 91 GLN A C 1
ATOM 753 O O . GLN A 1 91 ? -8.896 5.734 -1.054 1.00 94.94 91 GLN A O 1
ATOM 758 N N . ASP A 1 92 ? -8.793 3.553 -1.597 1.00 94.81 92 ASP A N 1
ATOM 759 C CA . ASP A 1 92 ? -10.231 3.304 -1.468 1.00 94.81 92 ASP A CA 1
ATOM 760 C C . ASP A 1 92 ? -10.701 3.476 -0.016 1.00 94.81 92 ASP A C 1
ATOM 762 O O . ASP A 1 92 ? -11.703 4.145 0.236 1.00 94.81 92 ASP A O 1
ATOM 766 N N . LEU A 1 93 ? -9.938 2.963 0.955 1.00 94.50 93 LEU A N 1
ATOM 767 C CA . LEU A 1 93 ? -10.206 3.158 2.379 1.00 94.50 93 LEU A CA 1
ATOM 768 C C . LEU A 1 93 ? -10.246 4.645 2.744 1.00 94.50 93 LEU A C 1
ATOM 770 O O . LEU A 1 93 ? -11.238 5.112 3.306 1.00 94.50 93 LEU A O 1
ATOM 774 N N . ASN A 1 94 ? -9.198 5.394 2.394 1.00 93.56 94 ASN A N 1
ATOM 775 C CA . ASN A 1 94 ? -9.093 6.822 2.683 1.00 93.56 94 ASN A CA 1
ATOM 776 C C . ASN A 1 94 ? -10.255 7.600 2.058 1.00 93.56 94 ASN A C 1
ATOM 778 O O . ASN A 1 94 ? -10.861 8.440 2.724 1.00 93.56 94 ASN A O 1
ATOM 782 N N . LYS A 1 95 ? -10.619 7.285 0.809 1.00 93.62 95 LYS A N 1
ATOM 783 C CA . LYS A 1 95 ? -11.767 7.897 0.133 1.00 93.62 95 LYS A CA 1
ATOM 784 C C . LYS A 1 95 ? -13.078 7.600 0.865 1.00 93.62 95 LYS A C 1
ATOM 786 O O . LYS A 1 95 ? -13.828 8.518 1.186 1.00 93.62 95 LYS A O 1
ATOM 791 N N . ARG A 1 96 ? -13.339 6.334 1.199 1.00 91.81 96 ARG A N 1
ATOM 792 C CA . ARG A 1 96 ? -14.572 5.930 1.892 1.00 91.81 96 ARG A CA 1
ATOM 793 C C . ARG A 1 96 ? -14.689 6.531 3.288 1.00 91.81 96 ARG A C 1
ATOM 795 O O . ARG A 1 96 ? -15.792 6.894 3.679 1.00 91.81 96 ARG A O 1
ATOM 802 N N . MET A 1 97 ? -13.579 6.662 4.017 1.00 89.44 97 MET A N 1
ATOM 803 C CA . MET A 1 97 ? -13.551 7.290 5.344 1.00 89.44 97 MET A CA 1
ATOM 804 C C . MET A 1 97 ? -13.843 8.797 5.311 1.00 89.44 97 MET A C 1
ATOM 806 O O . MET A 1 97 ? -14.222 9.363 6.338 1.00 89.44 97 MET A O 1
ATOM 810 N N . LEU A 1 98 ? -13.650 9.455 4.163 1.00 86.31 98 LEU A N 1
ATOM 811 C CA . LEU A 1 98 ? -14.042 10.850 3.954 1.00 86.31 98 LEU A CA 1
ATOM 812 C C . LEU A 1 98 ? -15.533 10.981 3.609 1.00 86.31 98 LEU A C 1
ATOM 814 O O . LEU A 1 98 ? -16.168 11.938 4.041 1.00 86.31 98 LEU A O 1
ATOM 818 N N . GLU A 1 99 ? -16.087 10.033 2.850 1.00 84.06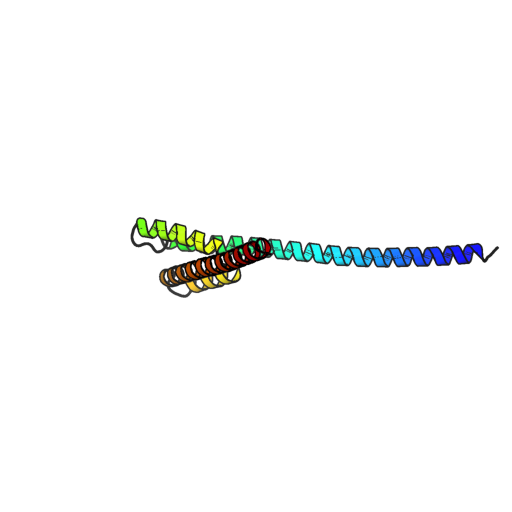 99 GLU A N 1
ATOM 819 C CA . GLU A 1 99 ? -17.464 10.089 2.331 1.00 84.06 99 GLU A CA 1
ATOM 820 C C . GLU A 1 99 ? -18.521 9.535 3.301 1.00 84.06 99 GLU A C 1
ATOM 822 O O . GLU A 1 99 ? -19.646 10.030 3.353 1.00 84.06 99 GLU A O 1
ATOM 827 N N . LYS A 1 100 ? -18.188 8.483 4.052 1.00 68.06 100 LYS A N 1
ATOM 828 C CA . LYS A 1 100 ? -19.086 7.777 4.975 1.00 68.06 100 LYS A CA 1
ATOM 829 C C . LYS A 1 100 ? -18.428 7.754 6.348 1.00 68.06 100 LYS A C 1
ATOM 831 O O . LYS A 1 100 ? -17.216 7.587 6.426 1.00 68.06 100 LYS A O 1
ATOM 836 N N . GLY A 1 101 ? -19.209 7.936 7.417 1.00 75.38 101 GLY A N 1
ATOM 837 C CA . GLY A 1 101 ? -18.716 8.048 8.797 1.00 75.38 101 GLY A CA 1
ATOM 838 C C . GLY A 1 101 ? -17.487 7.170 9.076 1.00 75.38 101 GLY A C 1
ATOM 839 O O . GLY A 1 101 ? -17.554 5.944 8.995 1.00 75.38 101 GLY A O 1
ATOM 840 N N . GLY A 1 102 ? -16.347 7.811 9.365 1.00 84.31 102 GLY A N 1
ATOM 841 C CA . GLY A 1 102 ? -15.032 7.164 9.283 1.00 84.31 102 GLY A CA 1
ATOM 842 C C . GLY A 1 102 ? -14.838 5.963 10.215 1.00 84.31 102 GLY A C 1
ATOM 843 O O . GLY A 1 102 ? -14.038 5.084 9.906 1.00 84.31 102 GLY A O 1
ATOM 844 N N . ARG A 1 103 ? -15.599 5.881 11.314 1.00 89.38 103 ARG A N 1
ATOM 845 C CA . ARG A 1 103 ? -15.502 4.798 12.303 1.00 89.38 103 ARG A CA 1
ATOM 846 C C . ARG A 1 103 ? -15.934 3.444 11.749 1.00 89.38 103 ARG A C 1
ATOM 848 O O . ARG A 1 103 ? -15.193 2.476 11.887 1.00 89.38 103 ARG A O 1
ATOM 855 N N . ASP A 1 104 ? -17.106 3.361 11.127 1.00 91.44 104 ASP A N 1
ATOM 856 C CA . ASP A 1 104 ? -17.644 2.078 10.657 1.00 91.44 104 ASP A CA 1
ATOM 857 C C . ASP A 1 104 ? -16.7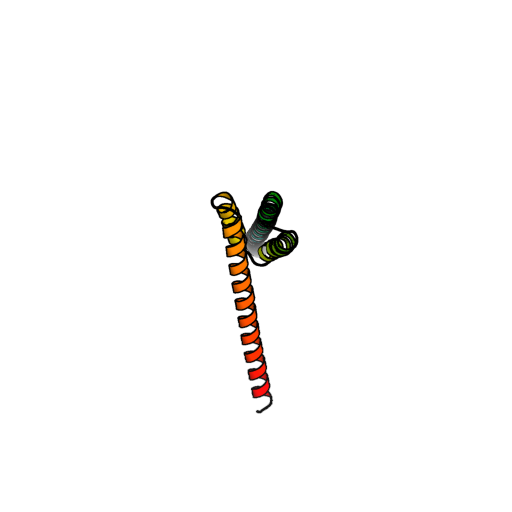96 1.514 9.518 1.00 91.44 104 ASP A C 1
ATOM 859 O O . ASP A 1 104 ? -16.484 0.323 9.486 1.00 91.44 104 ASP A O 1
ATOM 863 N N . ILE A 1 105 ? -16.353 2.401 8.624 1.00 93.62 105 ILE A N 1
ATOM 864 C CA . ILE A 1 105 ? -15.439 2.065 7.534 1.00 93.62 105 ILE A CA 1
ATOM 865 C C . ILE A 1 105 ? -14.101 1.563 8.088 1.00 93.62 105 ILE A C 1
ATOM 867 O O . ILE A 1 105 ? -13.608 0.527 7.644 1.00 93.62 105 ILE A O 1
ATOM 871 N N . PHE A 1 106 ? -13.542 2.243 9.092 1.00 92.94 106 PHE A N 1
ATOM 872 C CA . PHE A 1 106 ? -12.305 1.825 9.748 1.00 92.94 106 PHE A CA 1
ATOM 873 C C . PHE A 1 106 ? -12.428 0.435 10.393 1.00 92.94 106 PHE A C 1
ATOM 875 O O . PHE A 1 106 ? -11.593 -0.439 10.159 1.00 92.94 106 PHE A O 1
ATOM 882 N N . LEU A 1 107 ? -13.498 0.183 11.149 1.00 92.50 107 LEU A N 1
ATOM 883 C CA . LEU A 1 107 ? -13.724 -1.116 11.792 1.00 92.50 107 LEU A CA 1
ATOM 884 C C . LEU A 1 107 ? -13.958 -2.242 10.772 1.00 92.50 107 LEU A C 1
ATOM 886 O O . LEU A 1 107 ? -13.498 -3.368 10.976 1.00 92.50 107 LEU A O 1
ATOM 890 N N . ALA A 1 108 ? -14.648 -1.961 9.665 1.00 94.19 108 ALA A N 1
ATOM 891 C CA .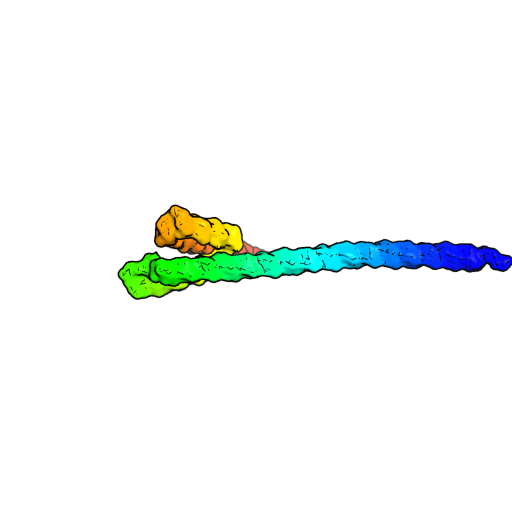 ALA A 1 108 ? -14.820 -2.916 8.571 1.00 94.19 108 ALA A CA 1
ATOM 892 C C . ALA A 1 108 ? -13.485 -3.237 7.875 1.00 94.19 108 ALA A C 1
ATOM 894 O O . ALA A 1 108 ? -13.206 -4.400 7.563 1.00 94.19 108 ALA A O 1
ATOM 895 N N . ALA A 1 109 ? -12.632 -2.228 7.685 1.00 94.75 109 ALA A N 1
ATOM 896 C CA . ALA A 1 109 ? -11.293 -2.412 7.140 1.00 94.75 109 ALA A CA 1
ATOM 897 C C . ALA A 1 109 ? -10.433 -3.296 8.053 1.00 94.75 109 ALA A C 1
ATOM 899 O O . ALA A 1 109 ? -9.786 -4.220 7.563 1.00 94.75 109 ALA A O 1
ATOM 900 N N . LEU A 1 110 ? -10.489 -3.097 9.376 1.00 94.44 110 LEU A N 1
ATOM 901 C CA . LEU A 1 110 ? -9.770 -3.945 10.336 1.00 94.44 110 LEU A CA 1
ATOM 902 C C . LEU A 1 110 ? -10.178 -5.414 10.248 1.00 94.44 110 LEU A C 1
ATOM 904 O O . LEU A 1 110 ? -9.315 -6.288 10.198 1.00 94.44 110 LEU A O 1
ATOM 908 N N . LYS A 1 111 ? -11.482 -5.692 10.156 1.00 94.69 111 LYS A N 1
ATOM 909 C CA . LYS A 1 111 ? -11.975 -7.064 9.957 1.00 94.69 111 LYS A CA 1
ATOM 910 C C . LYS A 1 111 ? -11.446 -7.669 8.659 1.00 94.69 111 LYS A C 1
ATOM 912 O O . LYS A 1 111 ? -11.065 -8.834 8.635 1.00 94.69 111 LYS A O 1
ATOM 917 N N . THR A 1 112 ? -11.403 -6.874 7.593 1.00 94.88 112 THR A N 1
ATOM 918 C CA . THR A 1 112 ? -10.864 -7.304 6.296 1.00 94.88 112 THR A CA 1
ATOM 919 C C . THR A 1 112 ? -9.374 -7.636 6.399 1.00 94.88 112 THR A C 1
ATOM 921 O O . THR A 1 112 ? -8.944 -8.667 5.888 1.00 94.88 112 THR A O 1
ATOM 924 N N . ALA A 1 113 ? -8.593 -6.820 7.114 1.00 93.88 113 ALA A N 1
ATOM 925 C CA . ALA A 1 113 ? -7.184 -7.103 7.379 1.00 93.88 113 ALA A CA 1
ATOM 926 C C . ALA A 1 113 ? -6.996 -8.400 8.176 1.00 93.88 113 ALA A C 1
ATOM 928 O O . ALA A 1 113 ? -6.169 -9.228 7.806 1.00 93.88 113 ALA A O 1
ATOM 929 N N . ASP A 1 114 ? -7.798 -8.621 9.220 1.00 92.75 114 ASP A N 1
ATOM 930 C CA . ASP A 1 114 ? -7.733 -9.851 10.016 1.00 92.75 114 ASP A CA 1
ATOM 931 C C . ASP A 1 114 ? -8.071 -11.100 9.184 1.00 92.75 114 ASP A C 1
ATOM 933 O O . ASP A 1 114 ? -7.450 -12.148 9.367 1.00 92.75 114 ASP A O 1
ATOM 937 N N . ILE A 1 115 ? -9.027 -11.006 8.252 1.00 94.12 115 ILE A N 1
ATOM 938 C CA . ILE A 1 115 ? -9.360 -12.100 7.325 1.00 94.12 115 ILE A CA 1
ATOM 939 C C . ILE A 1 115 ? -8.183 -12.396 6.392 1.00 94.12 115 ILE A C 1
ATOM 941 O O . ILE A 1 115 ? -7.835 -13.562 6.217 1.00 94.12 115 ILE A O 1
ATOM 945 N N . LYS A 1 116 ? -7.543 -11.363 5.832 1.00 93.00 116 LYS A N 1
ATOM 946 C CA . LYS A 1 116 ? -6.363 -11.534 4.973 1.00 93.00 116 LYS A CA 1
ATOM 947 C C . LYS A 1 116 ? -5.213 -12.211 5.707 1.00 93.00 116 LYS A C 1
ATOM 949 O O . LYS A 1 116 ? -4.705 -13.211 5.217 1.00 93.00 116 LYS A O 1
ATOM 954 N N . ILE A 1 117 ? -4.876 -11.731 6.906 1.00 91.75 117 ILE A N 1
ATOM 955 C CA . ILE A 1 117 ? -3.817 -12.323 7.737 1.00 91.75 117 ILE A CA 1
ATOM 956 C C . ILE A 1 117 ? -4.104 -13.805 7.996 1.00 91.75 117 ILE A C 1
ATOM 958 O O . ILE A 1 117 ? -3.217 -14.643 7.859 1.00 91.75 117 ILE A O 1
ATOM 962 N N . LYS A 1 118 ? -5.347 -14.146 8.357 1.00 92.00 118 LYS A N 1
ATOM 963 C CA . LYS A 1 118 ? -5.738 -15.544 8.587 1.00 92.00 118 LYS A CA 1
ATOM 964 C C . LYS A 1 118 ? -5.616 -16.388 7.322 1.00 92.00 118 LYS A C 1
ATOM 966 O O . LYS A 1 118 ? -5.096 -17.493 7.394 1.00 92.00 118 LYS A O 1
ATOM 971 N N . SER A 1 119 ? -6.052 -15.862 6.179 1.00 92.12 119 SER A N 1
ATOM 972 C CA . SER A 1 119 ? -5.942 -16.557 4.894 1.00 92.12 119 SER A CA 1
ATOM 973 C C . SER A 1 119 ? -4.484 -16.828 4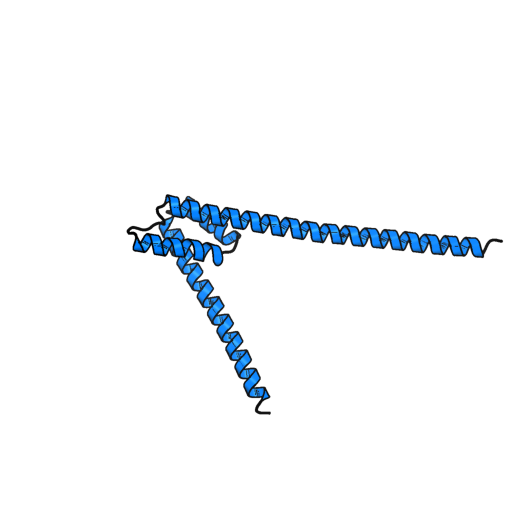.521 1.00 92.12 119 SER A C 1
ATOM 975 O O . SER A 1 119 ? -4.149 -17.951 4.154 1.00 92.12 119 SER A O 1
ATOM 977 N N . GLU A 1 120 ? -3.607 -15.831 4.659 1.00 88.56 120 GLU A N 1
ATOM 978 C CA . GLU A 1 120 ? -2.171 -15.978 4.397 1.00 88.56 120 GLU A CA 1
ATOM 979 C C . GLU A 1 120 ? -1.527 -16.998 5.350 1.00 88.56 120 GLU A C 1
ATOM 981 O O . GLU A 1 120 ? -0.731 -17.838 4.925 1.00 88.56 120 GLU A O 1
ATOM 986 N N . LEU A 1 121 ? -1.913 -16.987 6.630 1.00 89.88 121 LEU A N 1
ATOM 987 C CA . LEU A 1 121 ? -1.438 -17.952 7.621 1.00 89.88 121 LEU A CA 1
ATOM 988 C C . LEU A 1 121 ? -1.888 -19.387 7.297 1.00 89.88 121 LEU A C 1
ATOM 990 O O . LEU A 1 121 ? -1.085 -20.318 7.369 1.00 89.88 121 LEU A O 1
ATOM 994 N N . ASP A 1 122 ? -3.147 -19.576 6.903 1.00 89.56 122 ASP A N 1
ATOM 995 C CA . ASP A 1 122 ? -3.687 -20.884 6.523 1.00 89.56 122 ASP A CA 1
ATOM 996 C C . ASP A 1 122 ? -3.023 -21.434 5.254 1.00 89.56 122 ASP A C 1
ATOM 998 O O . ASP A 1 122 ? -2.757 -22.637 5.155 1.00 89.56 122 ASP A O 1
ATOM 1002 N N . GLU A 1 123 ? -2.726 -20.575 4.277 1.00 89.62 123 GLU A N 1
ATOM 1003 C CA . GLU A 1 123 ? -1.974 -20.958 3.081 1.00 89.62 123 GLU A CA 1
ATOM 1004 C C . GLU A 1 123 ? -0.544 -21.387 3.421 1.00 89.62 123 GLU A C 1
ATOM 1006 O O . GLU A 1 123 ? -0.097 -22.448 2.970 1.00 89.62 123 GLU A O 1
ATOM 1011 N N . LEU A 1 124 ? 0.153 -20.627 4.268 1.00 86.00 124 LEU A N 1
ATOM 1012 C CA . LEU A 1 124 ? 1.491 -20.979 4.747 1.00 86.00 124 LEU A CA 1
ATOM 1013 C C . LEU A 1 124 ? 1.496 -22.325 5.484 1.00 86.00 124 LEU A C 1
ATOM 1015 O O . LEU A 1 124 ? 2.348 -23.172 5.201 1.00 86.00 124 LEU A O 1
ATOM 1019 N N . ASN A 1 125 ? 0.513 -22.563 6.354 1.00 85.81 125 ASN A N 1
ATOM 1020 C CA . ASN A 1 125 ? 0.361 -23.826 7.078 1.00 85.81 125 ASN A CA 1
ATOM 1021 C C . ASN A 1 125 ? 0.115 -25.009 6.127 1.00 85.81 125 ASN A C 1
ATOM 1023 O O . ASN A 1 125 ? 0.745 -26.058 6.262 1.00 85.81 125 ASN A O 1
ATOM 1027 N N . LYS A 1 126 ? -0.734 -24.846 5.102 1.00 86.12 126 LYS A N 1
ATOM 1028 C CA . LYS A 1 126 ? -0.959 -25.880 4.072 1.00 86.12 126 LYS A CA 1
ATOM 1029 C C . LYS A 1 126 ? 0.313 -26.199 3.286 1.00 86.12 126 LYS A C 1
ATOM 1031 O O . LYS A 1 126 ? 0.572 -27.364 2.983 1.00 86.12 126 LYS A O 1
ATOM 1036 N N . VAL A 1 127 ? 1.106 -25.185 2.941 1.00 82.62 127 VAL A N 1
ATOM 1037 C CA . VAL A 1 127 ? 2.384 -25.372 2.235 1.00 82.62 127 VAL A CA 1
ATOM 1038 C C . VAL A 1 127 ? 3.405 -26.082 3.127 1.00 82.62 127 VAL A C 1
ATOM 1040 O O . VAL A 1 127 ? 4.142 -26.940 2.637 1.00 82.62 127 VAL A O 1
ATOM 1043 N N . GLN A 1 128 ? 3.444 -25.768 4.423 1.00 74.69 128 GLN A N 1
ATOM 1044 C CA . GLN A 1 128 ? 4.320 -26.445 5.380 1.00 74.69 128 GLN A CA 1
ATOM 1045 C C . GLN A 1 128 ? 3.930 -27.911 5.588 1.00 74.69 128 GLN A C 1
ATOM 1047 O O . GLN A 1 128 ? 4.810 -28.761 5.456 1.00 74.69 128 GLN A O 1
ATOM 1052 N N . ASN A 1 129 ? 2.643 -28.220 5.783 1.00 70.75 129 ASN A N 1
ATOM 1053 C CA . ASN A 1 129 ? 2.175 -29.605 5.910 1.00 70.75 129 ASN A CA 1
ATOM 1054 C C . ASN A 1 129 ? 2.484 -30.436 4.653 1.00 70.75 129 ASN A C 1
ATOM 1056 O O . ASN A 1 129 ? 3.048 -31.521 4.747 1.00 70.75 129 ASN A O 1
ATOM 1060 N N . LYS A 1 130 ? 2.257 -29.889 3.450 1.00 68.62 130 LYS A N 1
ATOM 1061 C CA . LYS A 1 130 ? 2.641 -30.582 2.205 1.00 68.62 130 LYS A CA 1
ATOM 1062 C C . LYS A 1 130 ? 4.149 -30.838 2.106 1.00 68.62 130 LYS A C 1
ATOM 1064 O O . LYS A 1 130 ? 4.569 -31.860 1.569 1.00 68.62 130 LYS A O 1
ATOM 1069 N N . ARG A 1 131 ? 4.989 -29.922 2.603 1.00 66.19 131 ARG A N 1
ATOM 1070 C CA . ARG A 1 131 ? 6.452 -30.107 2.623 1.00 66.19 131 ARG A CA 1
ATOM 1071 C C . ARG A 1 131 ? 6.899 -31.140 3.653 1.00 66.19 131 ARG A C 1
ATOM 1073 O O . ARG A 1 131 ? 7.906 -31.801 3.403 1.00 66.19 131 ARG A O 1
ATOM 1080 N N . THR A 1 132 ? 6.216 -31.260 4.791 1.00 62.19 132 THR A N 1
ATOM 1081 C CA . THR A 1 132 ? 6.510 -32.310 5.774 1.00 62.19 132 THR A CA 1
ATOM 1082 C C . THR A 1 132 ? 6.111 -33.674 5.234 1.00 62.19 132 THR A C 1
ATOM 1084 O O . THR A 1 132 ? 6.957 -34.560 5.248 1.00 62.19 132 THR A O 1
ATOM 1087 N N . ASP A 1 133 ? 4.931 -33.806 4.622 1.00 60.12 133 ASP A N 1
ATOM 1088 C CA . ASP A 1 133 ? 4.437 -35.075 4.066 1.00 60.12 133 ASP A CA 1
ATOM 1089 C C . ASP A 1 133 ? 5.354 -35.621 2.953 1.00 60.12 133 ASP A C 1
ATOM 1091 O O . ASP A 1 133 ? 5.728 -36.795 2.954 1.00 60.12 133 ASP A O 1
ATOM 1095 N N . MET A 1 134 ? 5.841 -34.745 2.063 1.00 58.00 134 MET A N 1
ATOM 1096 C CA . MET A 1 134 ? 6.807 -35.120 1.017 1.00 58.00 134 MET A CA 1
ATOM 1097 C C . MET A 1 134 ? 8.200 -35.498 1.551 1.00 58.00 134 MET A C 1
ATOM 1099 O O . MET A 1 134 ? 8.968 -36.161 0.847 1.00 58.00 134 MET A O 1
ATOM 1103 N N . LYS A 1 135 ? 8.580 -35.047 2.755 1.00 60.31 135 LYS A N 1
ATOM 1104 C CA . LYS A 1 135 ? 9.850 -35.438 3.389 1.00 60.31 135 LYS A CA 1
ATOM 1105 C C . LYS A 1 135 ? 9.738 -36.801 4.067 1.00 60.31 135 LYS A C 1
ATOM 1107 O O . LYS A 1 135 ? 10.694 -37.568 3.982 1.00 60.31 135 LYS A O 1
ATOM 1112 N N . THR A 1 136 ? 8.597 -37.119 4.677 1.00 57.31 136 THR A N 1
ATOM 1113 C CA . THR A 1 136 ? 8.341 -38.435 5.280 1.00 57.31 136 THR A CA 1
ATOM 1114 C C . THR A 1 136 ? 8.292 -39.528 4.210 1.00 57.31 136 THR A C 1
ATOM 1116 O O . THR A 1 136 ? 8.976 -40.540 4.342 1.00 57.31 136 THR A O 1
ATOM 1119 N N . GLU A 1 137 ? 7.616 -39.299 3.078 1.00 55.34 137 GLU A N 1
ATOM 1120 C CA . GLU A 1 137 ? 7.560 -40.276 1.972 1.00 55.34 137 GLU A CA 1
ATOM 1121 C C . GLU A 1 137 ? 8.926 -40.584 1.333 1.00 55.34 137 GLU A C 1
ATOM 1123 O O . GLU A 1 137 ? 9.151 -41.705 0.881 1.00 55.34 137 GLU A O 1
ATOM 1128 N N . LYS A 1 138 ? 9.865 -39.626 1.319 1.00 57.78 138 LYS A N 1
ATOM 1129 C CA . LYS A 1 138 ? 11.232 -39.841 0.805 1.00 57.78 138 LYS A CA 1
ATOM 1130 C C . LYS A 1 138 ? 12.172 -40.550 1.781 1.00 57.78 138 LYS A C 1
ATOM 1132 O O . LYS A 1 138 ? 13.231 -40.983 1.350 1.00 57.78 138 LYS A O 1
ATOM 1137 N N . GLN A 1 139 ? 11.828 -40.635 3.067 1.00 51.91 139 GLN A N 1
ATOM 1138 C CA . GLN A 1 139 ? 12.599 -41.398 4.060 1.00 51.91 139 GLN A CA 1
ATOM 1139 C C . GLN A 1 139 ? 12.067 -42.821 4.265 1.00 51.91 139 GLN A C 1
ATOM 1141 O O . GLN A 1 139 ? 12.730 -43.619 4.919 1.00 51.91 139 GLN A O 1
ATOM 1146 N N . THR A 1 140 ? 10.894 -43.146 3.711 1.00 48.62 140 THR A N 1
ATOM 1147 C CA . THR A 1 140 ? 10.271 -44.477 3.850 1.00 48.62 140 THR A CA 1
ATOM 1148 C C . THR A 1 140 ? 10.365 -45.334 2.576 1.00 48.62 140 THR A C 1
ATOM 1150 O O . THR A 1 140 ? 9.766 -46.406 2.518 1.00 48.62 140 THR A O 1
ATOM 1153 N N . LYS A 1 141 ? 11.109 -44.877 1.560 1.00 44.53 141 LYS A N 1
ATOM 1154 C CA . LYS A 1 141 ? 11.501 -45.631 0.357 1.00 44.53 141 LYS A CA 1
ATOM 1155 C C . LYS A 1 141 ? 13.016 -45.661 0.252 1.00 44.53 141 LYS A C 1
ATOM 1157 O O . LYS A 1 141 ? 13.530 -46.700 -0.207 1.00 44.53 141 LYS A O 1
#

pLDDT: mean 84.39, std 12.56, range [44.53, 96.19]

InterPro domains:
  IPR032003 Ribosome-associated complex head domain [PF16717] (39-111)
  IPR042569 Ribosome-associated complex head domain superfamily [G3DSA:1.10.8.840] (34-136)